Protein AF-A0A975EIU0-F1 (afdb_monomer)

Sequence (174 aa):
MELPPEAVADIPFPQRAIFLSHLRSDGPPNPRLDVKNGFLWFYSDGETPFLASSMLYMKVFPIKGGGDIVFCHMPKPQADTMPPRPGQTYFYAHRDGKWVDVTKETLPEGVDILWLFRHSRRSLVLQAGPYKVWKKPDGTEACGGDGVRLMDLAWDGRSFRAHTAKSPEFYYGD

pLDDT: mean 83.29, std 10.87, range [55.06, 96.31]

Radius of gyration: 16.17 Å; Cα contacts (8 Å, |Δi|>4): 345; chains: 1; bounding box: 41×34×47 Å

Mean predicted aligned error: 6.41 Å

Foldseek 3Di:
DDADCLLPVQFDPVCVVVVVVVQPVVDPPDPQDDPPQFWGWDDDQDPPPHPRLWTWTWGWDAADVGFIKIWIATARQARPVDFADPSRTFIWTQDPNHTDTCVVVADDPPADSSWDWDDESHFQKIFTDHKDWAQDPVRDHIGIDHFFGQWIFHDPNHHTDIDGDPGRDDDDYD

Structure (mmCIF, N/CA/C/O backbone):
data_AF-A0A975EIU0-F1
#
_entry.id   AF-A0A975EIU0-F1
#
loop_
_atom_site.group_PDB
_atom_site.id
_atom_site.type_symbol
_atom_site.label_atom_id
_atom_site.label_alt_id
_atom_site.label_comp_id
_atom_site.label_asym_id
_atom_site.label_entity_id
_atom_site.label_seq_id
_atom_site.pdbx_PDB_ins_code
_atom_site.Cartn_x
_atom_site.Cartn_y
_atom_site.Cartn_z
_atom_site.occupancy
_atom_site.B_iso_or_equiv
_atom_site.auth_seq_id
_atom_site.auth_comp_id
_atom_site.auth_asym_id
_atom_site.auth_atom_id
_atom_site.pdbx_PDB_model_num
ATOM 1 N N . MET A 1 1 ? -0.483 3.652 19.746 1.00 60.06 1 MET A N 1
ATOM 2 C CA . MET A 1 1 ? -0.303 2.211 19.487 1.00 60.06 1 MET A CA 1
ATOM 3 C C . MET A 1 1 ? 0.300 2.076 18.104 1.00 60.06 1 MET A C 1
ATOM 5 O O . MET A 1 1 ? -0.172 2.754 17.200 1.00 60.06 1 MET A O 1
ATOM 9 N N . GLU A 1 2 ? 1.368 1.303 17.963 1.00 77.06 2 GLU A N 1
ATOM 10 C CA . GLU A 1 2 ? 2.132 1.175 16.715 1.00 77.06 2 GLU A CA 1
ATOM 11 C C . GLU A 1 2 ? 1.614 -0.010 15.894 1.00 77.06 2 GLU A C 1
ATOM 13 O O . GLU A 1 2 ? 1.110 -0.973 16.472 1.00 77.06 2 GLU A O 1
ATOM 18 N N . LEU A 1 3 ? 1.700 0.072 14.562 1.00 75.56 3 LEU A N 1
ATOM 19 C CA . LEU A 1 3 ? 1.415 -1.071 13.689 1.00 75.56 3 LEU A CA 1
ATOM 20 C C . LEU A 1 3 ? 2.430 -2.203 13.929 1.00 75.56 3 LEU A C 1
ATOM 22 O O . LEU A 1 3 ? 3.540 -1.929 14.397 1.00 75.56 3 LEU A O 1
ATOM 26 N N . PRO A 1 4 ? 2.090 -3.456 13.575 1.00 82.50 4 PRO A N 1
ATOM 27 C CA . PRO A 1 4 ? 3.033 -4.565 13.636 1.00 82.50 4 PRO A CA 1
ATOM 28 C C . PRO A 1 4 ? 4.306 -4.272 12.820 1.00 82.50 4 PRO A C 1
ATOM 30 O O . PRO A 1 4 ? 4.224 -3.582 11.795 1.00 82.50 4 PRO A O 1
ATOM 33 N N . PRO A 1 5 ? 5.491 -4.763 13.238 1.00 78.62 5 PRO A N 1
ATOM 34 C CA . PRO A 1 5 ? 6.756 -4.495 12.553 1.00 78.62 5 PRO A CA 1
ATOM 35 C C . PRO A 1 5 ? 6.759 -4.832 11.057 1.00 78.62 5 PRO A C 1
ATOM 37 O O . PRO A 1 5 ? 7.520 -4.219 10.306 1.00 78.62 5 PRO A O 1
ATOM 40 N N . GLU A 1 6 ? 5.919 -5.773 10.638 1.00 80.94 6 GLU A N 1
ATOM 41 C CA . GLU A 1 6 ? 5.745 -6.237 9.265 1.00 80.94 6 GLU A CA 1
ATOM 42 C C . GLU A 1 6 ? 5.151 -5.157 8.349 1.00 80.94 6 GLU A C 1
ATOM 44 O O . GLU A 1 6 ? 5.439 -5.139 7.157 1.00 80.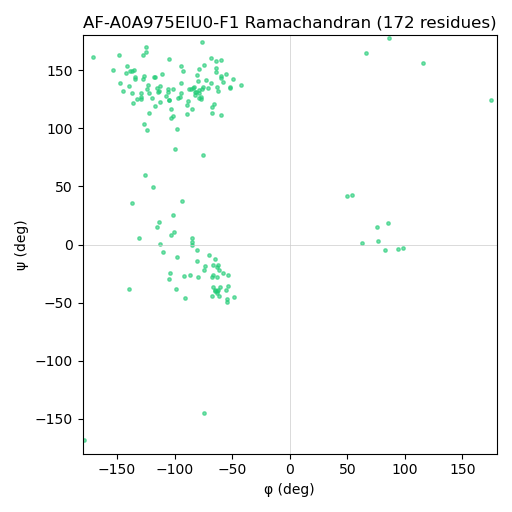94 6 GLU A O 1
ATOM 49 N N . ALA A 1 7 ? 4.391 -4.198 8.891 1.00 78.44 7 ALA A N 1
ATOM 50 C CA . ALA A 1 7 ? 3.795 -3.092 8.130 1.00 78.44 7 ALA A CA 1
ATOM 51 C C . ALA A 1 7 ? 4.834 -2.172 7.458 1.00 78.44 7 ALA A C 1
ATOM 53 O O . ALA A 1 7 ? 4.503 -1.413 6.549 1.00 78.44 7 ALA A O 1
ATOM 54 N N . VAL A 1 8 ? 6.082 -2.242 7.926 1.00 75.69 8 VAL A N 1
ATOM 55 C CA . VAL A 1 8 ? 7.258 -1.542 7.397 1.00 75.69 8 VAL A CA 1
ATOM 56 C C . VAL A 1 8 ? 8.462 -2.498 7.349 1.00 75.69 8 VAL A C 1
ATOM 58 O O . VAL A 1 8 ? 9.588 -2.104 7.658 1.00 75.69 8 VAL A O 1
ATOM 61 N N . ALA A 1 9 ? 8.228 -3.782 7.041 1.00 67.31 9 ALA A N 1
ATOM 62 C CA . ALA A 1 9 ? 9.255 -4.834 7.046 1.00 67.31 9 ALA A CA 1
ATOM 63 C C . ALA A 1 9 ? 10.483 -4.478 6.195 1.00 67.31 9 ALA A C 1
ATOM 65 O O . ALA A 1 9 ? 11.611 -4.776 6.581 1.00 67.31 9 ALA A O 1
ATOM 66 N N . ASP A 1 10 ? 10.260 -3.788 5.077 1.00 73.50 10 ASP A N 1
ATOM 67 C CA . ASP A 1 10 ? 11.310 -3.396 4.137 1.00 73.50 10 ASP A CA 1
ATOM 68 C C . ASP A 1 10 ? 12.106 -2.152 4.564 1.00 73.50 10 ASP A C 1
ATOM 70 O O . ASP A 1 10 ? 13.100 -1.817 3.923 1.00 73.50 10 ASP A O 1
ATOM 74 N N . ILE A 1 11 ? 11.723 -1.494 5.666 1.00 76.56 11 ILE A N 1
ATOM 75 C CA . ILE A 1 11 ? 12.511 -0.431 6.300 1.00 76.56 11 ILE A CA 1
ATOM 76 C C . ILE A 1 11 ? 13.224 -1.032 7.522 1.00 76.56 11 ILE A C 1
ATOM 78 O O . ILE A 1 11 ? 12.554 -1.336 8.526 1.00 76.56 11 ILE A O 1
ATOM 82 N N . PRO A 1 12 ? 14.567 -1.180 7.490 1.00 76.75 12 PRO A N 1
ATOM 83 C CA . PRO A 1 12 ? 15.329 -1.753 8.593 1.00 76.75 12 PRO A CA 1
ATOM 84 C C . PRO A 1 12 ? 15.009 -1.069 9.922 1.00 76.75 12 PRO A C 1
ATOM 86 O O . PRO A 1 12 ? 14.965 0.160 10.000 1.00 76.75 12 PRO A O 1
ATOM 89 N N . PHE A 1 13 ? 14.819 -1.857 10.986 1.00 80.31 13 PHE A N 1
ATOM 90 C CA . PHE A 1 13 ? 14.410 -1.342 12.298 1.00 80.31 13 PHE A CA 1
ATOM 91 C C . PHE A 1 13 ? 15.240 -0.135 12.787 1.00 80.31 13 PHE A C 1
ATOM 93 O O . PHE A 1 13 ? 14.627 0.867 13.165 1.00 80.31 13 PHE A O 1
ATOM 100 N N . PRO A 1 14 ? 16.591 -0.133 12.691 1.00 79.12 14 PRO A N 1
ATOM 101 C CA . PRO A 1 14 ? 17.407 1.010 13.117 1.00 79.12 14 PRO A CA 1
ATOM 102 C C . PRO A 1 14 ? 17.131 2.314 12.350 1.00 79.12 14 PRO A C 1
ATOM 104 O O . PRO A 1 14 ? 17.427 3.396 12.846 1.00 79.12 14 PRO A O 1
ATOM 107 N N . GLN A 1 15 ? 16.563 2.232 11.145 1.00 78.94 15 GLN A N 1
ATOM 108 C CA . GLN A 1 15 ? 16.339 3.376 10.261 1.00 78.94 15 GLN A CA 1
ATOM 109 C C . GLN A 1 15 ? 14.917 3.940 10.341 1.00 78.94 15 GLN A C 1
ATOM 111 O O . GLN A 1 15 ? 14.666 5.043 9.858 1.00 78.94 15 GLN A O 1
ATOM 116 N N . ARG A 1 16 ? 13.981 3.242 10.998 1.00 81.56 16 ARG A N 1
ATOM 117 C CA . ARG A 1 16 ? 12.577 3.679 11.112 1.00 81.56 16 ARG A CA 1
ATOM 118 C C . ARG A 1 16 ? 12.433 5.027 11.820 1.00 81.56 16 ARG A C 1
ATOM 120 O O . ARG A 1 16 ? 11.608 5.842 11.420 1.00 81.56 16 ARG A O 1
ATOM 127 N N . ALA A 1 17 ? 13.264 5.302 12.826 1.00 82.12 17 ALA A N 1
ATOM 128 C CA . ALA A 1 17 ? 13.280 6.600 13.504 1.00 82.12 17 ALA A CA 1
ATOM 129 C C . ALA A 1 17 ? 13.727 7.739 12.567 1.00 82.12 17 ALA A C 1
ATOM 131 O O . ALA A 1 17 ? 13.132 8.818 12.573 1.00 82.12 17 ALA A O 1
ATOM 132 N N . ILE A 1 18 ? 14.729 7.481 11.721 1.00 80.69 18 ILE A N 1
ATOM 133 C CA . ILE A 1 18 ? 15.225 8.436 10.721 1.00 80.69 18 ILE A CA 1
ATOM 134 C C . ILE A 1 18 ? 14.152 8.672 9.653 1.00 80.69 18 ILE A C 1
ATOM 136 O O . ILE A 1 18 ? 13.853 9.819 9.331 1.00 80.69 18 ILE A O 1
ATOM 140 N N . PHE A 1 19 ? 13.508 7.604 9.174 1.00 81.50 19 PHE A N 1
ATOM 141 C CA . PHE A 1 19 ? 12.376 7.675 8.250 1.00 81.50 19 PHE A CA 1
ATOM 142 C C . PHE A 1 19 ? 11.240 8.558 8.790 1.00 81.50 19 PHE A C 1
ATOM 144 O O . PHE A 1 19 ? 10.786 9.478 8.110 1.00 81.50 19 PHE A O 1
ATOM 151 N N . LEU A 1 20 ? 10.817 8.332 10.039 1.00 80.38 20 LEU A N 1
ATOM 152 C CA . LEU A 1 20 ? 9.776 9.136 10.684 1.00 80.38 20 LEU A CA 1
ATOM 153 C C . LEU A 1 20 ? 10.188 10.603 10.844 1.00 80.38 20 LEU A C 1
ATOM 155 O O . LEU A 1 20 ? 9.356 11.489 10.654 1.00 80.38 20 LEU A O 1
ATOM 159 N N . SER A 1 21 ? 11.453 10.865 11.178 1.00 80.25 21 SER A N 1
ATOM 160 C CA . SER A 1 21 ? 11.994 12.226 11.240 1.00 80.25 21 SER A CA 1
ATOM 161 C C . SER A 1 21 ? 11.924 12.910 9.871 1.00 80.25 21 SER A C 1
ATOM 163 O O . SER A 1 21 ? 11.426 14.028 9.765 1.00 80.25 21 SER A O 1
ATOM 165 N N . HIS A 1 22 ? 12.304 12.198 8.807 1.00 80.62 22 HIS A N 1
ATOM 166 C CA . HIS A 1 22 ? 12.279 12.701 7.434 1.00 80.62 22 HIS A CA 1
ATOM 167 C C . HIS A 1 22 ? 10.859 13.001 6.927 1.00 80.62 22 HIS A C 1
ATOM 169 O O . HIS A 1 22 ? 10.622 14.015 6.277 1.00 80.62 22 HIS A O 1
ATOM 175 N N . LEU A 1 23 ? 9.874 12.160 7.262 1.00 80.31 23 LEU A N 1
ATOM 176 C CA . LEU A 1 23 ? 8.469 12.455 6.954 1.00 80.31 23 LEU A CA 1
ATOM 177 C C . LEU A 1 23 ? 7.954 13.708 7.681 1.00 80.31 23 LEU A C 1
ATOM 179 O O . LEU A 1 23 ? 7.036 14.369 7.199 1.00 80.31 23 LEU A O 1
ATOM 183 N N . ARG A 1 24 ? 8.515 14.037 8.848 1.00 77.88 24 ARG A N 1
ATOM 184 C CA . ARG A 1 24 ? 8.116 15.208 9.643 1.00 77.88 24 ARG A CA 1
ATOM 185 C C . ARG A 1 24 ? 8.851 16.484 9.232 1.00 77.88 24 ARG A C 1
ATOM 187 O O . ARG A 1 24 ? 8.302 17.564 9.433 1.00 77.88 24 ARG A O 1
ATOM 194 N N . SER A 1 25 ? 10.055 16.376 8.666 1.00 74.88 25 SER A N 1
ATOM 195 C CA . SER A 1 25 ? 10.910 17.526 8.347 1.00 74.88 25 SER A CA 1
ATOM 196 C C . SER A 1 25 ? 10.466 18.337 7.130 1.00 74.88 25 SER A C 1
ATOM 198 O O . SER A 1 25 ? 10.811 19.509 7.052 1.00 74.88 25 SER A O 1
ATOM 200 N N . ASP A 1 26 ? 9.682 17.762 6.213 1.00 69.69 26 ASP A N 1
ATOM 201 C CA . ASP A 1 26 ? 9.212 18.467 5.003 1.00 69.69 26 ASP A CA 1
ATOM 202 C C . ASP A 1 26 ? 8.272 19.651 5.287 1.00 69.69 26 ASP A C 1
ATOM 204 O O . ASP A 1 26 ? 7.991 20.442 4.390 1.00 69.69 26 ASP A O 1
ATOM 208 N N . GLY A 1 27 ? 7.775 19.781 6.521 1.00 63.53 27 GLY A N 1
ATOM 209 C CA . GLY A 1 27 ? 6.794 20.796 6.890 1.00 63.53 27 GLY A CA 1
ATOM 210 C C . GLY A 1 27 ? 5.425 20.596 6.211 1.00 63.53 27 GLY A C 1
ATOM 211 O O . GLY A 1 27 ? 5.268 19.798 5.286 1.00 63.53 27 GLY A O 1
ATOM 212 N N . PRO A 1 28 ? 4.369 21.266 6.697 1.00 69.69 28 PRO A N 1
ATOM 213 C CA . PRO A 1 28 ? 3.072 21.263 6.033 1.00 69.69 28 PRO A CA 1
ATOM 214 C C . PRO A 1 28 ? 3.024 22.312 4.899 1.00 69.69 28 PRO A C 1
ATOM 216 O O . PRO A 1 28 ? 3.396 23.462 5.135 1.00 69.69 28 PRO A O 1
ATOM 219 N N . PRO A 1 29 ? 2.494 21.976 3.705 1.00 71.25 29 PRO A N 1
ATOM 220 C CA . PRO A 1 29 ? 1.944 20.677 3.316 1.00 71.25 29 PRO A CA 1
ATOM 221 C C . PRO A 1 29 ? 3.027 19.678 2.872 1.00 71.25 29 PRO A C 1
ATOM 223 O O . PRO A 1 29 ? 3.788 19.955 1.950 1.00 71.25 29 PRO A O 1
ATOM 226 N N . ASN A 1 30 ? 3.020 18.472 3.455 1.00 82.12 30 ASN A N 1
ATOM 227 C CA . ASN A 1 30 ? 3.872 17.379 2.993 1.00 82.12 30 ASN A CA 1
ATOM 228 C C . ASN A 1 30 ? 3.172 16.633 1.827 1.00 82.12 30 ASN A C 1
ATOM 230 O O . ASN A 1 30 ? 2.110 16.022 2.018 1.00 82.12 30 ASN A O 1
ATOM 234 N N . PRO A 1 31 ? 3.735 16.634 0.604 1.00 81.88 31 PRO A N 1
ATOM 235 C CA . PRO A 1 31 ? 3.139 15.936 -0.538 1.00 81.88 31 PRO A CA 1
ATOM 236 C C . PRO A 1 31 ? 3.140 14.405 -0.380 1.00 81.88 31 PRO A C 1
ATOM 238 O O . PRO A 1 31 ? 2.352 13.718 -1.029 1.00 81.88 31 PRO A O 1
ATOM 241 N N . ARG A 1 32 ? 3.961 13.872 0.528 1.00 85.69 32 ARG A N 1
ATOM 242 C CA . ARG A 1 32 ? 4.109 12.444 0.829 1.00 85.69 32 ARG A CA 1
ATOM 243 C C . ARG A 1 32 ? 3.190 11.975 1.950 1.00 85.69 32 ARG A C 1
ATOM 245 O O . ARG A 1 32 ? 2.824 10.809 1.964 1.00 85.69 32 ARG A O 1
ATOM 252 N N . LEU A 1 33 ? 2.796 12.858 2.871 1.00 88.38 33 LEU A N 1
ATOM 253 C CA . LEU A 1 33 ? 2.012 12.512 4.062 1.00 88.38 33 LEU A CA 1
ATOM 254 C C . LEU A 1 33 ? 0.781 13.416 4.211 1.00 88.38 33 LEU A C 1
ATOM 256 O O . LEU A 1 33 ? 0.889 14.636 4.301 1.00 88.38 33 LEU A O 1
ATOM 260 N N . ASP A 1 34 ? -0.395 12.801 4.315 1.00 89.69 34 ASP A N 1
ATOM 261 C CA . ASP A 1 34 ? -1.652 13.447 4.681 1.00 89.69 34 ASP A CA 1
ATOM 262 C C . ASP A 1 34 ? -2.272 12.751 5.889 1.00 89.69 34 ASP A C 1
ATOM 264 O O . ASP A 1 34 ? -2.940 11.725 5.760 1.00 89.69 34 ASP A O 1
ATOM 268 N N . VAL A 1 35 ? -2.082 13.308 7.082 1.00 88.38 35 VAL A N 1
ATOM 269 C CA . VAL A 1 35 ? -2.679 12.720 8.289 1.00 88.38 35 VAL A CA 1
ATOM 270 C C . VAL A 1 35 ? -4.206 12.830 8.253 1.00 88.38 35 VAL A C 1
ATOM 272 O O . VAL A 1 35 ? -4.891 11.898 8.661 1.00 88.38 35 VAL A O 1
ATOM 275 N N . LYS A 1 36 ? -4.751 13.932 7.715 1.00 89.31 36 LYS A N 1
ATOM 276 C CA . LYS A 1 36 ? -6.201 14.167 7.660 1.00 89.31 36 LYS A CA 1
ATOM 277 C C . LYS A 1 36 ? -6.902 13.121 6.798 1.00 89.31 36 LYS A C 1
ATOM 279 O O . LYS A 1 36 ? -7.986 12.675 7.151 1.00 89.31 36 LYS A O 1
ATOM 284 N N . ASN A 1 37 ? -6.288 12.747 5.680 1.00 90.81 37 ASN A N 1
ATOM 285 C CA . ASN A 1 37 ? -6.849 11.761 4.759 1.00 90.81 37 ASN A CA 1
ATOM 286 C C . ASN A 1 37 ? -6.230 10.358 4.907 1.00 90.81 37 ASN A C 1
ATOM 288 O O . ASN A 1 37 ? -6.452 9.497 4.048 1.00 90.81 37 ASN A O 1
ATOM 292 N N . GLY A 1 38 ? -5.441 10.137 5.966 1.00 92.00 38 GLY A N 1
ATOM 293 C CA . GLY A 1 38 ? -4.784 8.868 6.265 1.00 92.00 38 GLY A CA 1
ATOM 294 C C . GLY A 1 38 ? -3.940 8.338 5.109 1.00 92.00 38 GLY A C 1
ATOM 295 O O . GLY A 1 38 ? -4.038 7.161 4.791 1.00 92.00 38 GLY A O 1
ATOM 296 N N . PHE A 1 39 ? -3.183 9.198 4.431 1.00 92.81 39 PHE A N 1
ATOM 297 C CA . PHE A 1 39 ? -2.426 8.867 3.224 1.00 92.81 39 PHE A CA 1
ATOM 298 C C . PHE A 1 39 ? -0.923 9.001 3.465 1.00 92.81 39 PHE A C 1
ATOM 300 O O . PHE A 1 39 ? -0.455 10.004 4.003 1.00 92.81 39 PHE A O 1
ATOM 307 N N . LEU A 1 40 ? -0.169 8.006 3.008 1.00 91.00 40 LEU A N 1
ATOM 308 C CA . LEU A 1 40 ? 1.280 8.042 2.880 1.00 91.00 40 LEU A CA 1
ATOM 309 C C . LEU A 1 40 ? 1.653 7.513 1.499 1.00 91.00 40 LEU A C 1
ATOM 311 O O . LEU A 1 40 ? 1.291 6.390 1.149 1.00 91.00 40 LEU A O 1
ATOM 315 N N . TRP A 1 41 ? 2.399 8.305 0.744 1.00 88.62 41 TRP A N 1
ATOM 316 C CA . TRP A 1 41 ? 3.103 7.878 -0.454 1.00 88.62 41 TRP A CA 1
ATOM 317 C C . TRP A 1 41 ? 4.557 8.282 -0.309 1.00 88.62 41 TRP A C 1
ATOM 319 O O . TRP A 1 41 ? 4.932 9.439 -0.486 1.00 88.62 41 TRP A O 1
ATOM 329 N N . PHE A 1 42 ? 5.387 7.296 -0.012 1.00 85.12 42 PHE A N 1
ATOM 330 C CA . PHE A 1 42 ? 6.819 7.467 0.070 1.00 85.12 42 PHE A CA 1
ATOM 331 C C . PHE A 1 42 ? 7.523 6.592 -0.970 1.00 85.12 42 PHE A C 1
ATOM 333 O O . PHE A 1 42 ? 7.083 5.480 -1.251 1.00 85.12 42 PHE A O 1
ATOM 340 N N . TYR A 1 43 ? 8.615 7.093 -1.537 1.00 79.19 43 TYR A N 1
ATOM 341 C CA . TYR A 1 43 ? 9.559 6.315 -2.329 1.00 79.19 43 TYR A CA 1
ATOM 342 C C . TYR A 1 43 ? 10.976 6.803 -2.029 1.00 79.19 43 TYR A C 1
ATOM 344 O O . TYR A 1 43 ? 11.177 7.980 -1.717 1.00 79.19 43 TYR A O 1
ATOM 352 N N . SER A 1 44 ? 11.930 5.882 -2.085 1.00 72.75 44 SER A N 1
ATOM 353 C CA . SER A 1 44 ? 13.359 6.159 -2.009 1.00 72.75 44 SER A CA 1
ATOM 354 C C . SER A 1 44 ? 14.073 5.171 -2.914 1.00 72.75 44 SER A C 1
ATOM 356 O O . SER A 1 44 ? 13.806 3.974 -2.832 1.00 72.75 44 SER A O 1
ATOM 358 N N . ASP A 1 45 ? 14.977 5.691 -3.736 1.00 63.84 45 ASP A N 1
ATOM 359 C CA . ASP A 1 45 ? 15.871 4.906 -4.594 1.00 63.84 45 ASP A CA 1
ATOM 360 C C . ASP A 1 45 ? 17.344 5.107 -4.179 1.00 63.84 45 ASP A C 1
ATOM 362 O O . ASP A 1 45 ? 18.262 4.812 -4.938 1.00 63.84 45 ASP A O 1
ATOM 366 N N . GLY A 1 46 ? 17.584 5.666 -2.984 1.00 57.69 46 GLY A N 1
ATOM 367 C CA . GLY A 1 46 ? 18.908 6.073 -2.510 1.00 57.69 46 GLY A CA 1
ATOM 368 C C . GLY A 1 46 ? 19.284 5.507 -1.142 1.00 57.69 46 GLY A C 1
ATOM 369 O O . GLY A 1 46 ? 18.436 5.061 -0.371 1.00 57.69 46 GLY A O 1
ATOM 370 N N . GLU A 1 47 ? 20.582 5.557 -0.839 1.00 59.56 47 GLU A N 1
ATOM 371 C CA . GLU A 1 47 ? 21.153 5.081 0.429 1.00 59.56 47 GLU A CA 1
ATOM 372 C C . GLU A 1 47 ? 21.008 6.087 1.584 1.00 59.56 47 GLU A C 1
ATOM 374 O O . GLU A 1 47 ? 21.188 5.740 2.754 1.00 59.56 47 GLU A O 1
ATOM 379 N N . THR A 1 48 ? 20.663 7.339 1.272 1.00 58.56 48 THR A N 1
ATOM 380 C CA . THR A 1 48 ? 20.603 8.458 2.217 1.00 58.56 48 THR A CA 1
ATOM 381 C C . THR A 1 48 ? 19.221 9.122 2.239 1.00 58.56 48 THR A C 1
ATOM 383 O O . THR A 1 48 ? 18.646 9.379 1.184 1.00 58.56 48 THR A O 1
ATOM 386 N N . PRO A 1 49 ? 18.677 9.462 3.426 1.00 61.34 49 PRO A N 1
ATOM 387 C CA . PRO A 1 49 ? 19.236 9.251 4.766 1.00 61.34 49 PRO A CA 1
ATOM 388 C C . PRO A 1 49 ? 18.953 7.855 5.367 1.00 61.34 49 PRO A C 1
ATOM 390 O O . PRO A 1 49 ? 19.279 7.620 6.529 1.00 61.34 49 PRO A O 1
ATOM 393 N N . PHE A 1 50 ? 18.340 6.933 4.619 1.00 65.81 50 PHE A N 1
ATOM 394 C CA . PHE A 1 50 ? 18.088 5.550 5.036 1.00 65.81 50 PHE A CA 1
ATOM 395 C C . PHE A 1 50 ? 17.985 4.620 3.819 1.00 65.81 50 PHE A C 1
ATOM 397 O O . PHE A 1 50 ? 17.520 5.022 2.758 1.00 65.81 50 PHE A O 1
ATOM 404 N N . LEU A 1 51 ? 18.375 3.359 4.008 1.00 62.62 51 LEU A N 1
ATOM 405 C CA . LEU A 1 51 ? 18.266 2.263 3.048 1.00 62.62 51 LEU A CA 1
ATOM 406 C C . LEU A 1 51 ? 16.809 1.788 2.980 1.00 62.62 51 LEU A C 1
ATOM 408 O O . LEU A 1 51 ? 16.442 0.757 3.543 1.00 62.62 51 LEU A O 1
ATOM 412 N N . ALA A 1 52 ? 15.965 2.552 2.297 1.00 61.47 52 ALA A N 1
ATOM 413 C CA . ALA A 1 52 ? 14.693 2.046 1.807 1.00 61.47 52 ALA A CA 1
ATOM 414 C C . ALA A 1 52 ? 14.852 1.790 0.312 1.00 61.47 52 ALA A C 1
ATOM 416 O O . ALA A 1 52 ? 14.946 2.731 -0.464 1.00 61.47 52 ALA A O 1
ATOM 417 N N . SER A 1 53 ? 14.877 0.518 -0.081 1.00 59.06 53 SER A N 1
ATOM 418 C CA . SER A 1 53 ? 14.791 0.088 -1.480 1.00 59.06 53 SER A CA 1
ATOM 419 C C . SER A 1 53 ? 13.340 -0.216 -1.856 1.00 59.06 53 SER A C 1
ATOM 421 O O . SER A 1 53 ? 13.032 -1.207 -2.516 1.00 59.06 53 SER A O 1
ATOM 423 N N . SER A 1 54 ? 12.417 0.582 -1.324 1.00 66.50 54 SER A N 1
ATOM 424 C CA . SER A 1 54 ? 10.987 0.302 -1.351 1.00 66.50 54 SER A CA 1
ATOM 425 C C . SER A 1 54 ? 10.192 1.587 -1.443 1.00 66.50 54 SER A C 1
ATOM 427 O O . SER A 1 54 ? 10.448 2.559 -0.725 1.00 66.50 54 SER A O 1
ATOM 429 N N . MET A 1 55 ? 9.146 1.545 -2.254 1.00 80.56 55 MET A N 1
ATOM 430 C CA . MET A 1 55 ? 8.039 2.471 -2.095 1.00 80.56 55 MET A CA 1
ATOM 431 C C . MET A 1 55 ? 7.258 2.035 -0.848 1.00 80.56 55 MET A C 1
ATOM 433 O O . MET A 1 55 ? 7.148 0.843 -0.599 1.00 80.56 55 MET A O 1
ATOM 437 N N . LEU A 1 56 ? 6.753 2.966 -0.040 1.00 86.38 56 LEU A N 1
ATOM 438 C CA . LEU A 1 56 ? 5.837 2.674 1.065 1.00 86.38 56 LEU A CA 1
ATOM 439 C C . LEU A 1 56 ? 4.554 3.459 0.845 1.00 86.38 56 LEU A C 1
ATOM 441 O O . LEU A 1 56 ? 4.530 4.691 0.926 1.00 86.38 56 LEU A O 1
ATOM 445 N N . TYR A 1 57 ? 3.480 2.725 0.591 1.00 90.31 57 TYR A N 1
ATOM 446 C CA . TYR A 1 57 ? 2.137 3.259 0.473 1.00 90.31 57 TYR A CA 1
ATOM 447 C C . TYR A 1 57 ? 1.338 2.862 1.698 1.00 90.31 57 TYR A C 1
ATOM 449 O O . TYR A 1 57 ? 1.249 1.681 2.028 1.00 90.31 57 TYR A O 1
ATOM 457 N N . MET A 1 58 ? 0.722 3.842 2.353 1.00 93.56 58 MET A N 1
ATOM 458 C CA . MET A 1 58 ? -0.299 3.569 3.356 1.00 93.56 58 MET A CA 1
ATOM 459 C C . MET A 1 58 ? -1.573 4.350 3.076 1.00 93.56 58 MET A C 1
ATOM 461 O O . MET A 1 58 ? -1.519 5.506 2.649 1.00 93.56 58 MET A O 1
ATOM 465 N N . LYS A 1 59 ? -2.716 3.709 3.326 1.00 95.62 59 LYS A N 1
ATOM 466 C CA . LYS A 1 59 ? -4.036 4.342 3.267 1.00 95.62 59 LYS A CA 1
ATOM 467 C C . LYS A 1 59 ? -4.912 3.858 4.413 1.00 95.62 59 LYS A C 1
ATOM 469 O O . LYS A 1 59 ? -4.959 2.664 4.688 1.00 95.62 59 LYS A O 1
ATOM 474 N N . VAL A 1 60 ? -5.621 4.777 5.055 1.00 95.62 60 VAL A N 1
ATOM 475 C CA . VAL A 1 60 ? -6.641 4.459 6.059 1.00 95.62 60 VAL A CA 1
ATOM 476 C C . VAL A 1 60 ? -8.019 4.413 5.396 1.00 95.62 60 VAL A C 1
ATOM 478 O O . VAL A 1 60 ? -8.392 5.337 4.667 1.00 95.62 60 VAL A O 1
ATOM 481 N N . PHE A 1 61 ? -8.764 3.339 5.652 1.00 96.06 61 PHE A N 1
ATOM 482 C CA . PHE A 1 61 ? -10.123 3.102 5.173 1.00 96.06 61 PHE A CA 1
ATOM 483 C C . PHE A 1 61 ? -11.090 3.013 6.363 1.00 96.06 61 PHE A C 1
ATOM 485 O O . PHE A 1 61 ? -10.941 2.112 7.189 1.00 96.06 61 PHE A O 1
ATOM 492 N N . PRO A 1 62 ? -12.093 3.901 6.463 1.00 95.19 62 PRO A N 1
ATOM 493 C CA . PRO A 1 62 ? -12.997 3.928 7.609 1.00 95.19 62 PRO A CA 1
ATOM 494 C C . PRO A 1 62 ? -14.012 2.782 7.562 1.00 95.19 62 PRO A C 1
ATOM 496 O O . PRO A 1 62 ? -14.630 2.535 6.524 1.00 95.19 62 PRO A O 1
ATOM 499 N N . ILE A 1 63 ? -14.243 2.113 8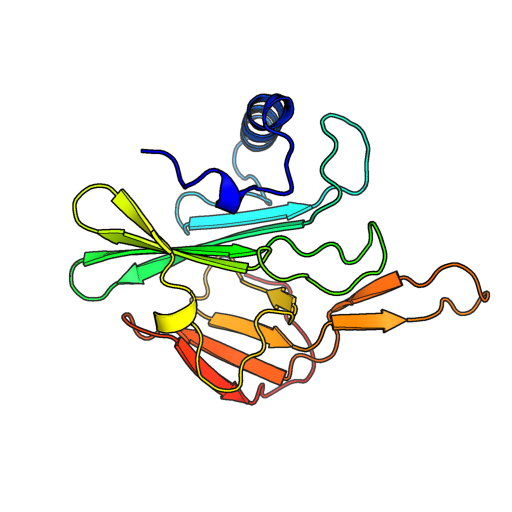.691 1.00 93.94 63 ILE A N 1
ATOM 500 C CA . ILE A 1 63 ? -15.253 1.054 8.813 1.00 93.94 63 ILE A CA 1
ATOM 501 C C . ILE A 1 63 ? -16.610 1.670 9.178 1.00 93.94 63 ILE A C 1
ATOM 503 O O . ILE A 1 63 ? -16.740 2.492 10.089 1.00 93.94 63 ILE A O 1
ATOM 507 N N . LYS A 1 64 ? -17.671 1.243 8.489 1.00 91.88 64 LYS A N 1
ATOM 508 C CA . LYS A 1 64 ? -19.044 1.639 8.804 1.00 91.88 64 LYS A CA 1
ATOM 509 C C . LYS A 1 64 ? -19.429 1.081 10.174 1.00 91.88 64 LYS A C 1
ATOM 511 O O . LYS A 1 64 ? -19.458 -0.129 10.370 1.00 91.88 64 LYS A O 1
ATOM 516 N N . GLY A 1 65 ? -19.781 1.970 11.098 1.00 87.38 65 GLY A N 1
ATOM 517 C CA . GLY A 1 65 ? -20.048 1.613 12.496 1.00 87.38 65 GLY A CA 1
ATOM 518 C C . GLY A 1 65 ? -18.868 1.871 13.436 1.00 87.38 65 GLY A C 1
ATOM 519 O O . GLY A 1 65 ? -19.038 1.737 14.643 1.00 87.38 65 GLY A O 1
ATOM 520 N N . GLY A 1 66 ? -17.724 2.315 12.907 1.00 90.06 66 GLY A N 1
ATOM 521 C CA . GLY A 1 66 ? -16.569 2.762 13.681 1.00 90.06 66 GLY A CA 1
ATOM 522 C C . GLY A 1 66 ? -15.335 1.882 13.488 1.00 90.06 66 GLY A C 1
ATOM 523 O O . GLY A 1 66 ? -15.435 0.705 13.148 1.00 90.06 66 GLY A O 1
ATOM 524 N N . GLY A 1 67 ? -14.169 2.478 13.739 1.00 91.19 67 GLY A N 1
ATOM 525 C CA . GLY A 1 67 ? -12.865 1.860 13.503 1.00 91.19 67 GLY A CA 1
ATOM 526 C C . GLY A 1 67 ? -12.360 2.063 12.076 1.00 91.19 67 GLY A C 1
ATOM 527 O O . GLY A 1 67 ? -13.042 2.645 11.234 1.00 91.19 67 GLY A O 1
ATOM 528 N N . ASP A 1 68 ? -11.156 1.558 11.820 1.00 93.94 68 ASP A N 1
ATOM 529 C CA . ASP A 1 68 ? -10.431 1.755 10.568 1.00 93.94 68 ASP A CA 1
ATOM 530 C C . ASP A 1 68 ? -9.692 0.479 10.147 1.00 93.94 68 ASP A C 1
ATOM 532 O O . ASP A 1 68 ? -9.280 -0.331 10.986 1.00 93.94 68 ASP A O 1
ATOM 536 N N . ILE A 1 69 ? -9.477 0.341 8.838 1.00 95.25 69 ILE A N 1
ATOM 537 C CA . ILE A 1 69 ? -8.488 -0.562 8.251 1.00 95.25 69 ILE A CA 1
ATOM 538 C C . ILE A 1 69 ? -7.311 0.261 7.737 1.00 95.25 69 ILE A C 1
ATOM 540 O O . ILE A 1 69 ? -7.490 1.251 7.030 1.00 95.25 69 ILE A O 1
ATOM 544 N N . VAL A 1 70 ? -6.096 -0.179 8.048 1.00 95.56 70 VAL A N 1
ATOM 545 C CA . VAL A 1 70 ? -4.864 0.388 7.504 1.00 95.56 70 VAL A CA 1
ATOM 546 C C . VAL A 1 70 ? -4.323 -0.531 6.424 1.00 95.56 70 VAL A C 1
ATOM 548 O O . VAL A 1 70 ? -3.950 -1.669 6.688 1.00 95.56 70 VAL A O 1
ATOM 551 N N . PHE A 1 71 ? -4.267 -0.018 5.206 1.00 95.62 71 PHE A N 1
ATOM 552 C CA . PHE A 1 71 ? -3.559 -0.624 4.093 1.00 95.62 71 PHE A CA 1
ATOM 553 C C . PHE A 1 71 ? -2.081 -0.236 4.137 1.00 95.62 71 PHE A C 1
ATOM 555 O O . PHE A 1 71 ? -1.771 0.946 4.296 1.00 95.62 71 PHE A O 1
ATOM 562 N N . CYS A 1 72 ? -1.199 -1.212 3.942 1.00 93.69 72 CYS A N 1
ATOM 563 C CA . CYS A 1 72 ? 0.244 -1.049 3.788 1.00 93.69 72 CYS A CA 1
ATOM 564 C C . CYS A 1 72 ? 0.696 -1.800 2.533 1.00 93.69 72 CYS A C 1
ATOM 566 O O . CYS A 1 72 ? 0.427 -2.994 2.408 1.00 93.69 72 CYS A O 1
ATOM 568 N N . HIS A 1 73 ? 1.408 -1.134 1.627 1.00 90.94 73 HIS A N 1
ATOM 569 C CA . HIS A 1 73 ? 1.989 -1.761 0.441 1.00 90.94 73 HIS A CA 1
ATOM 570 C C . HIS A 1 73 ? 3.414 -1.270 0.199 1.00 90.94 73 HIS A C 1
ATOM 572 O O . HIS A 1 73 ? 3.668 -0.065 0.219 1.00 90.94 73 HIS A O 1
ATOM 578 N N . MET A 1 74 ? 4.335 -2.212 -0.003 1.00 86.62 74 MET A N 1
ATOM 579 C CA . MET A 1 74 ? 5.777 -1.974 -0.083 1.00 86.62 74 MET A CA 1
ATOM 580 C C . MET A 1 74 ? 6.411 -2.531 -1.370 1.00 86.62 74 MET A C 1
ATOM 582 O O . MET A 1 74 ? 7.270 -3.412 -1.307 1.00 86.62 74 MET A O 1
ATOM 586 N N . PRO A 1 75 ? 5.988 -2.083 -2.565 1.00 82.00 75 PRO A N 1
ATOM 587 C CA . PRO A 1 75 ? 6.538 -2.601 -3.809 1.00 82.00 75 PRO A CA 1
ATOM 588 C C . PRO A 1 75 ? 7.951 -2.043 -4.059 1.00 82.00 75 PR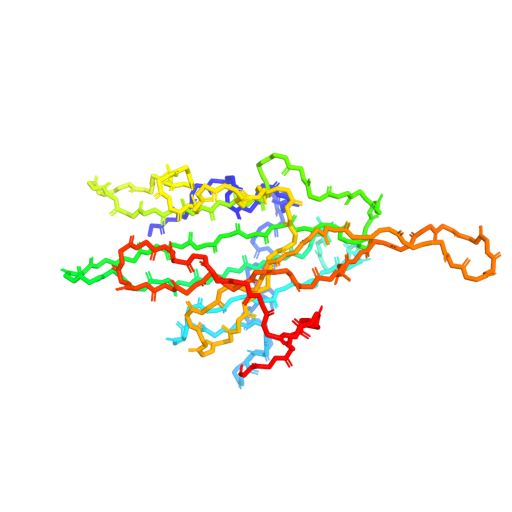O A C 1
ATOM 590 O O . PRO A 1 75 ? 8.293 -0.941 -3.615 1.00 82.00 75 PRO A O 1
ATOM 593 N N . LYS A 1 76 ? 8.764 -2.785 -4.824 1.00 76.31 76 LYS A N 1
ATOM 594 C CA . LYS A 1 76 ? 10.161 -2.432 -5.155 1.00 76.31 76 LYS A CA 1
ATOM 595 C C . LYS A 1 76 ? 10.413 -2.246 -6.661 1.00 76.31 76 LYS A C 1
ATOM 597 O O . LYS A 1 76 ? 11.371 -2.807 -7.186 1.00 76.31 76 LYS A O 1
ATOM 602 N N . PRO A 1 77 ? 9.588 -1.455 -7.377 1.00 65.25 77 PRO A N 1
ATOM 603 C CA . PRO A 1 77 ? 9.613 -1.428 -8.834 1.00 65.25 77 PRO A CA 1
ATOM 604 C C . PRO A 1 77 ? 10.983 -1.125 -9.448 1.00 65.25 77 PRO A C 1
ATOM 606 O O . PRO A 1 77 ? 11.388 -1.725 -10.442 1.00 65.25 77 PRO A O 1
ATOM 609 N N . GLN A 1 78 ? 11.711 -0.206 -8.820 1.00 63.44 78 GLN A N 1
ATOM 610 C CA . GLN A 1 78 ? 12.925 0.379 -9.382 1.00 63.44 78 GLN A CA 1
ATOM 611 C C . GLN A 1 78 ? 14.203 -0.064 -8.665 1.00 63.44 78 GLN A C 1
ATOM 613 O O . GLN A 1 78 ? 15.291 0.245 -9.136 1.00 63.44 78 GLN A O 1
ATOM 618 N N . ALA A 1 79 ? 14.084 -0.810 -7.562 1.00 66.19 79 ALA A N 1
ATOM 619 C CA . ALA A 1 79 ? 15.226 -1.172 -6.730 1.00 66.19 79 ALA A CA 1
ATOM 620 C C . ALA A 1 79 ? 15.890 -2.497 -7.126 1.00 66.19 79 ALA A C 1
ATOM 622 O O . ALA A 1 79 ? 17.111 -2.572 -7.183 1.00 66.19 79 ALA A O 1
ATOM 623 N N . ASP A 1 80 ? 15.104 -3.550 -7.364 1.00 69.44 80 ASP A N 1
ATOM 624 C CA . ASP A 1 80 ? 15.628 -4.875 -7.734 1.00 69.44 80 ASP A CA 1
ATOM 625 C C . ASP A 1 80 ? 14.932 -5.471 -8.963 1.00 69.44 80 ASP A C 1
ATOM 627 O O . ASP A 1 80 ? 15.215 -6.604 -9.348 1.00 69.44 80 ASP A O 1
ATOM 631 N N . THR A 1 81 ? 14.039 -4.705 -9.605 1.00 68.94 81 THR A N 1
ATOM 632 C CA . THR A 1 81 ? 13.244 -5.100 -10.782 1.00 68.94 81 THR A CA 1
ATOM 633 C C . THR A 1 81 ? 12.288 -6.270 -10.533 1.00 68.94 81 THR A C 1
ATOM 635 O O . THR A 1 81 ? 11.547 -6.664 -11.437 1.00 68.94 81 THR A O 1
ATOM 638 N N . MET A 1 82 ? 12.229 -6.793 -9.305 1.00 73.38 82 MET A N 1
ATOM 639 C CA . MET A 1 82 ? 11.408 -7.943 -8.957 1.00 73.38 82 MET A CA 1
ATOM 640 C C . MET A 1 82 ? 9.956 -7.520 -8.730 1.00 73.38 82 MET A C 1
ATOM 642 O O . MET A 1 82 ? 9.697 -6.435 -8.205 1.00 73.38 82 MET A O 1
ATOM 646 N N . PRO A 1 83 ? 8.979 -8.370 -9.088 1.00 72.00 83 PRO A N 1
ATOM 647 C CA . PRO A 1 83 ? 7.600 -8.134 -8.688 1.00 72.00 83 PRO A CA 1
ATOM 648 C C . PRO A 1 83 ? 7.472 -8.105 -7.156 1.00 72.00 83 PRO A C 1
ATOM 650 O O . PRO A 1 83 ? 8.322 -8.676 -6.455 1.00 72.00 83 PRO A O 1
ATOM 653 N N . PRO A 1 84 ? 6.396 -7.489 -6.628 1.00 78.38 84 PRO A N 1
ATOM 654 C CA . PRO A 1 84 ? 6.059 -7.598 -5.219 1.00 78.38 84 PRO A CA 1
ATOM 655 C C . PRO A 1 84 ? 6.063 -9.059 -4.750 1.00 78.38 84 PRO A C 1
ATOM 657 O O . PRO A 1 84 ? 5.670 -9.970 -5.480 1.00 78.38 84 PRO A O 1
ATOM 660 N N . ARG A 1 85 ? 6.533 -9.285 -3.525 1.00 81.62 85 ARG A N 1
ATOM 661 C CA . ARG A 1 85 ? 6.671 -10.598 -2.885 1.00 81.62 85 ARG A CA 1
ATOM 662 C C . ARG A 1 85 ? 5.568 -10.796 -1.840 1.00 81.62 85 ARG A C 1
ATOM 664 O O . ARG A 1 85 ? 5.016 -9.812 -1.336 1.00 81.62 85 ARG A O 1
ATOM 671 N N . PRO A 1 86 ? 5.265 -12.049 -1.446 1.00 83.06 86 PRO A N 1
ATOM 672 C CA . PRO A 1 86 ? 4.433 -12.291 -0.276 1.00 83.06 86 PRO A CA 1
ATOM 673 C C . PRO A 1 86 ? 4.985 -11.531 0.935 1.00 83.06 86 PRO A C 1
ATOM 675 O O . PRO A 1 86 ? 6.191 -11.533 1.175 1.00 83.06 86 PRO A O 1
ATOM 678 N N . GLY A 1 87 ? 4.100 -10.876 1.681 1.00 83.94 87 GLY A N 1
ATOM 679 C CA . GLY A 1 87 ? 4.483 -10.057 2.830 1.00 83.94 87 GLY A CA 1
ATOM 680 C C . GLY A 1 87 ? 4.881 -8.612 2.507 1.00 83.94 87 GLY A C 1
ATOM 681 O O . GLY A 1 87 ? 5.525 -7.956 3.317 1.00 83.94 87 GLY A O 1
ATOM 682 N N . GLN A 1 88 ? 4.498 -8.099 1.336 1.00 86.31 88 GLN A N 1
ATOM 683 C CA . GLN A 1 88 ? 4.651 -6.679 0.988 1.00 86.31 88 GLN A CA 1
ATOM 684 C C . GLN A 1 88 ? 3.321 -5.938 0.844 1.00 86.31 88 GLN A C 1
ATOM 686 O O . GLN A 1 88 ? 3.318 -4.745 0.559 1.00 86.31 88 GLN A O 1
ATOM 691 N N . THR A 1 89 ? 2.195 -6.615 1.051 1.00 90.81 89 THR A N 1
ATOM 692 C CA . THR A 1 89 ? 0.857 -6.024 0.990 1.00 90.81 89 THR A CA 1
ATOM 693 C C . THR A 1 89 ? 0.061 -6.539 2.175 1.00 90.81 89 THR A C 1
ATOM 695 O O . THR A 1 89 ? -0.098 -7.750 2.318 1.00 90.81 89 THR A O 1
ATOM 698 N N . TYR A 1 90 ? -0.433 -5.629 3.009 1.00 93.31 90 TYR A N 1
ATOM 699 C CA . TYR A 1 90 ? -1.190 -5.957 4.209 1.00 93.31 90 TYR A CA 1
ATOM 700 C C . TYR A 1 90 ? -2.387 -5.032 4.403 1.00 93.31 90 TYR A C 1
ATOM 702 O O . TYR A 1 90 ? -2.330 -3.842 4.087 1.00 93.31 90 TYR A O 1
ATOM 710 N N . PHE A 1 91 ? -3.437 -5.573 5.011 1.00 94.25 91 PHE A N 1
ATOM 711 C CA . PHE A 1 91 ? -4.522 -4.812 5.614 1.00 94.25 91 PHE A CA 1
ATOM 712 C C . PHE A 1 91 ? -4.586 -5.140 7.101 1.00 94.25 91 PHE A C 1
ATOM 714 O O . PHE A 1 91 ? -4.701 -6.305 7.470 1.00 94.25 91 PHE A O 1
ATOM 721 N N . TYR A 1 92 ? -4.541 -4.121 7.954 1.00 95.44 92 TYR A N 1
ATOM 722 C CA . TYR A 1 92 ? -4.621 -4.270 9.402 1.00 95.44 92 TYR A CA 1
ATOM 723 C C . TYR A 1 92 ? -5.901 -3.652 9.943 1.00 95.44 92 TYR A C 1
ATOM 725 O O . TYR A 1 92 ? -6.205 -2.500 9.647 1.00 95.44 92 TYR A O 1
ATOM 733 N N . ALA A 1 93 ? -6.615 -4.389 10.788 1.00 93.94 93 ALA A N 1
ATOM 734 C C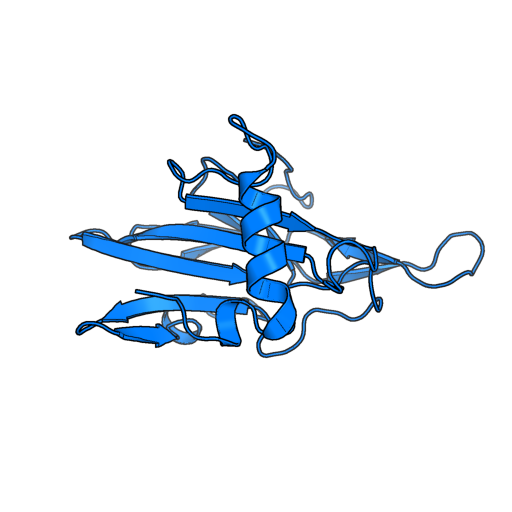A . ALA A 1 93 ? -7.728 -3.866 11.571 1.00 93.94 93 ALA A CA 1
ATOM 735 C C . ALA A 1 93 ? -7.350 -3.834 13.050 1.00 93.94 93 ALA A C 1
ATOM 737 O O . ALA A 1 93 ? -6.627 -4.706 13.535 1.00 93.94 93 ALA A O 1
ATOM 738 N N . HIS A 1 94 ? -7.866 -2.852 13.782 1.00 90.62 94 HIS A N 1
ATOM 739 C CA . HIS A 1 94 ? -7.710 -2.809 15.230 1.00 90.62 94 HIS A CA 1
ATOM 740 C C . HIS A 1 94 ? -8.863 -3.570 15.906 1.00 90.62 94 HIS A C 1
ATOM 742 O O . HIS A 1 94 ? -10.015 -3.143 15.839 1.00 90.62 94 HIS A O 1
ATOM 748 N N . ARG A 1 95 ? -8.558 -4.704 16.545 1.00 90.19 95 ARG A N 1
ATOM 749 C CA . ARG A 1 95 ? -9.511 -5.586 17.242 1.00 90.19 95 ARG A CA 1
ATOM 750 C C . ARG A 1 95 ? -8.992 -5.868 18.650 1.00 90.19 95 ARG A C 1
ATOM 752 O O . ARG A 1 95 ? -7.823 -6.202 18.814 1.00 90.19 95 ARG A O 1
ATOM 759 N N . ASP A 1 96 ? -9.839 -5.690 19.661 1.00 87.44 96 ASP A N 1
ATOM 760 C CA . ASP A 1 96 ? -9.522 -5.990 21.069 1.00 87.44 96 ASP A CA 1
ATOM 761 C C . ASP A 1 96 ? -8.190 -5.391 21.565 1.00 87.44 96 ASP A C 1
ATOM 763 O O . ASP A 1 96 ? -7.403 -6.033 22.264 1.00 87.44 96 ASP A O 1
ATOM 767 N N . GLY A 1 97 ? -7.909 -4.143 21.174 1.00 86.12 97 GLY A N 1
ATOM 768 C CA . GLY A 1 97 ? -6.688 -3.440 21.578 1.00 86.12 97 GLY A CA 1
ATOM 769 C C . GLY A 1 97 ? -5.418 -3.894 20.851 1.00 86.12 97 GLY A C 1
ATOM 770 O O . GLY A 1 97 ? -4.321 -3.614 21.334 1.00 86.12 97 GLY A O 1
ATOM 771 N N . LYS A 1 98 ? -5.539 -4.628 19.737 1.00 90.31 98 LYS A N 1
ATOM 772 C CA . LYS A 1 98 ? -4.409 -5.125 18.942 1.00 90.31 98 LYS A CA 1
ATOM 773 C C . LYS A 1 98 ? -4.647 -4.922 17.451 1.00 90.31 98 LYS A C 1
ATOM 775 O O . LYS A 1 98 ? -5.777 -4.971 16.972 1.00 90.31 98 LYS A O 1
ATOM 780 N N . TRP A 1 99 ? -3.566 -4.741 16.702 1.00 92.38 99 TRP A N 1
ATOM 781 C CA . TRP A 1 99 ? -3.607 -4.814 15.244 1.00 92.38 99 TRP A CA 1
ATOM 782 C C . TRP A 1 99 ? -3.613 -6.274 14.793 1.00 92.38 99 TRP A C 1
ATOM 784 O O . TRP A 1 99 ? -2.788 -7.067 15.241 1.00 92.38 99 TRP A O 1
ATOM 794 N N . VAL A 1 100 ? -4.542 -6.614 13.905 1.00 93.50 100 VAL A N 1
ATOM 795 C CA . VAL A 1 100 ? -4.719 -7.955 13.339 1.00 93.50 100 VAL A CA 1
ATOM 796 C C . VAL A 1 100 ? -4.597 -7.859 11.824 1.00 93.50 100 VAL A C 1
ATOM 798 O O . VAL A 1 100 ? -5.237 -6.996 11.221 1.00 93.50 100 VAL A O 1
ATOM 801 N N . ASP A 1 101 ? -3.781 -8.725 11.219 1.00 94.06 101 ASP A N 1
ATOM 802 C CA . ASP A 1 101 ? -3.718 -8.877 9.763 1.00 94.06 101 ASP A CA 1
ATOM 803 C C . ASP A 1 101 ? -5.042 -9.471 9.261 1.00 94.06 101 ASP A C 1
ATOM 805 O O . ASP A 1 101 ? -5.394 -10.611 9.563 1.00 94.06 101 ASP A O 1
ATOM 809 N N . VAL A 1 102 ? -5.783 -8.667 8.506 1.00 94.50 102 VAL A N 1
ATOM 810 C CA . VAL A 1 102 ? -7.076 -8.996 7.900 1.00 94.50 102 VAL A CA 1
ATOM 811 C C . VAL A 1 102 ? -6.981 -9.040 6.376 1.00 94.50 102 VAL A C 1
ATOM 813 O O . VAL A 1 102 ? -7.995 -8.947 5.685 1.00 94.50 102 VAL A O 1
ATOM 816 N N . THR A 1 103 ? -5.776 -9.187 5.819 1.00 93.19 103 THR A N 1
ATOM 817 C CA . THR A 1 103 ? -5.525 -9.153 4.369 1.00 93.19 103 THR A CA 1
ATOM 818 C C . THR A 1 103 ? -6.388 -10.150 3.607 1.00 93.19 103 THR A C 1
ATOM 820 O O . THR A 1 103 ? -7.043 -9.770 2.641 1.00 93.19 103 THR A O 1
ATOM 823 N N . LYS A 1 104 ? -6.471 -11.400 4.079 1.00 91.62 104 LYS A N 1
ATOM 824 C CA . LYS A 1 104 ? -7.309 -12.446 3.463 1.00 91.62 104 LYS A CA 1
ATOM 825 C C . LYS A 1 104 ? -8.812 -12.181 3.584 1.00 91.62 104 LYS A C 1
ATOM 827 O O . LYS A 1 104 ? -9.571 -12.660 2.756 1.00 91.62 104 LYS A O 1
ATOM 832 N N . GLU A 1 105 ? -9.239 -11.459 4.621 1.00 92.00 105 GLU A N 1
ATOM 833 C CA . GLU A 1 105 ? -10.645 -11.074 4.812 1.00 92.00 105 GLU A CA 1
ATOM 834 C C . GLU A 1 105 ? -11.030 -9.867 3.941 1.00 92.00 105 GLU A C 1
ATOM 836 O O . GLU A 1 105 ? -12.198 -9.686 3.603 1.00 92.00 105 GLU A O 1
ATOM 841 N N . THR A 1 106 ? -10.051 -9.017 3.622 1.00 92.75 106 THR A N 1
ATOM 842 C CA . THR A 1 106 ? -10.262 -7.693 3.022 1.00 92.75 106 THR A CA 1
ATOM 843 C C . THR A 1 106 ? -10.065 -7.705 1.510 1.00 92.75 106 THR A C 1
ATOM 845 O O . THR A 1 106 ? -10.794 -7.017 0.792 1.00 92.75 106 THR A O 1
ATOM 848 N N . LEU A 1 107 ? -9.075 -8.459 1.025 1.00 91.38 107 LEU A N 1
ATOM 849 C CA . LEU A 1 107 ? -8.746 -8.536 -0.391 1.00 91.38 107 LEU A CA 1
ATOM 850 C C . LEU A 1 107 ? -9.768 -9.429 -1.123 1.00 91.38 107 LEU A C 1
ATOM 852 O O . LEU A 1 107 ? -9.957 -10.575 -0.713 1.00 91.38 107 LEU A O 1
ATOM 856 N N . PRO A 1 108 ? -10.428 -8.945 -2.191 1.00 92.44 108 PRO A N 1
ATOM 857 C CA . PRO A 1 108 ? -11.406 -9.742 -2.926 1.00 92.44 108 PRO A CA 1
ATOM 858 C C . PRO A 1 108 ? -10.781 -10.967 -3.598 1.00 92.44 108 PRO A C 1
ATOM 860 O O . PRO A 1 108 ? -9.623 -10.942 -4.017 1.00 92.44 108 PRO A O 1
ATOM 863 N N . GLU A 1 109 ? -11.581 -12.018 -3.771 1.00 88.25 109 GLU A N 1
ATOM 864 C CA . GLU A 1 109 ? -11.181 -13.189 -4.551 1.00 88.25 109 GLU A CA 1
ATOM 865 C C . GLU A 1 109 ? -10.805 -12.788 -5.990 1.00 88.25 109 GLU A C 1
ATOM 867 O O . GLU A 1 109 ? -11.437 -11.924 -6.601 1.00 88.25 109 GLU A O 1
ATOM 872 N N . GLY A 1 110 ? -9.748 -13.402 -6.528 1.00 85.31 110 GLY A N 1
ATOM 873 C CA . GLY A 1 110 ? -9.237 -13.113 -7.871 1.00 85.31 110 GLY A CA 1
ATOM 874 C C . GLY A 1 110 ? -8.304 -11.902 -7.966 1.00 85.31 110 GLY A C 1
ATOM 875 O O . GLY A 1 110 ? -7.730 -11.676 -9.030 1.00 85.31 110 GLY A O 1
ATOM 876 N N . VAL A 1 111 ? -8.101 -11.155 -6.876 1.00 90.94 111 VAL A N 1
ATOM 877 C CA . VAL A 1 111 ? -7.044 -10.141 -6.793 1.00 90.94 111 VAL A CA 1
ATOM 878 C C . VAL A 1 111 ? -5.772 -10.793 -6.266 1.00 90.94 111 VAL A C 1
ATOM 880 O O . VAL A 1 111 ? -5.740 -11.324 -5.157 1.00 90.94 111 VAL A O 1
ATOM 883 N N . ASP A 1 112 ? -4.708 -10.741 -7.059 1.00 91.62 112 ASP A N 1
ATOM 884 C CA . ASP A 1 112 ? -3.410 -11.266 -6.654 1.00 91.62 112 ASP A CA 1
ATOM 885 C C . ASP A 1 112 ? -2.704 -10.266 -5.724 1.00 91.62 112 ASP A C 1
ATOM 887 O O . ASP A 1 112 ? -2.521 -9.094 -6.050 1.00 91.62 112 ASP A O 1
ATOM 891 N N . ILE A 1 113 ? -2.293 -10.735 -4.546 1.00 90.81 113 ILE A N 1
ATOM 892 C CA . ILE A 1 113 ? -1.582 -9.937 -3.538 1.00 90.81 113 ILE A CA 1
ATOM 893 C C . ILE A 1 113 ? -0.210 -9.435 -4.025 1.00 90.81 113 ILE A C 1
ATOM 895 O O . ILE A 1 113 ? 0.331 -8.480 -3.461 1.00 90.81 113 ILE A O 1
ATOM 899 N N . LEU A 1 114 ? 0.338 -10.065 -5.069 1.00 89.69 114 LEU A N 1
ATOM 900 C CA . LEU A 1 114 ? 1.597 -9.700 -5.719 1.00 89.69 114 LEU A CA 1
ATOM 901 C C . LEU A 1 114 ? 1.425 -8.610 -6.787 1.00 89.69 114 LEU A C 1
ATOM 903 O O . LEU A 1 114 ? 2.395 -8.206 -7.431 1.00 89.69 114 LEU A O 1
ATOM 907 N N . TRP A 1 115 ? 0.200 -8.132 -7.009 1.00 91.44 115 TRP A N 1
ATOM 908 C CA . TRP A 1 115 ? -0.037 -6.981 -7.868 1.00 91.44 115 TRP A CA 1
ATOM 909 C C . TRP A 1 115 ? 0.508 -5.696 -7.260 1.00 91.44 115 TRP A C 1
ATOM 911 O O . TRP A 1 115 ? 0.748 -5.575 -6.057 1.00 91.44 115 TRP A O 1
ATOM 921 N N . LEU A 1 116 ? 0.693 -4.710 -8.132 1.00 89.56 116 LEU A N 1
ATOM 922 C CA . LEU A 1 116 ? 0.911 -3.352 -7.693 1.00 89.56 116 LEU A CA 1
ATOM 923 C C . LEU A 1 116 ? -0.433 -2.743 -7.299 1.00 89.56 116 LEU A C 1
ATOM 925 O O . LEU A 1 116 ? -1.404 -2.809 -8.057 1.00 89.56 116 LEU A O 1
ATOM 929 N N . PHE A 1 117 ? -0.450 -2.093 -6.143 1.00 91.56 117 PHE A N 1
ATOM 930 C CA . PHE A 1 117 ? -1.591 -1.336 -5.661 1.00 91.56 117 PHE A CA 1
ATOM 931 C C . PHE A 1 117 ? -1.238 0.148 -5.594 1.00 91.56 117 PHE A C 1
ATOM 933 O O . PHE A 1 117 ? -0.215 0.540 -5.033 1.00 91.56 117 PHE A O 1
ATOM 940 N N . ARG A 1 118 ? -2.109 0.990 -6.141 1.00 90.31 118 ARG A N 1
ATOM 941 C CA . ARG A 1 118 ? -2.019 2.449 -6.059 1.00 90.31 118 ARG A CA 1
ATOM 942 C C . ARG A 1 118 ? -3.229 2.989 -5.317 1.00 90.31 118 ARG A C 1
ATOM 944 O O . ARG A 1 118 ? -4.339 2.480 -5.453 1.00 90.31 118 ARG A O 1
ATOM 951 N N . HIS A 1 119 ? -3.014 4.042 -4.547 1.00 91.81 119 HIS A N 1
ATOM 952 C CA . HIS A 1 119 ? -4.056 4.757 -3.822 1.00 91.81 119 HIS A CA 1
ATOM 953 C C . HIS A 1 119 ? -4.018 6.241 -4.201 1.00 91.81 119 HIS A C 1
ATOM 955 O O . HIS A 1 119 ? -3.089 6.707 -4.863 1.00 91.81 119 HIS A O 1
ATOM 961 N N . SER A 1 120 ? -5.036 6.991 -3.788 1.00 90.06 120 SER A N 1
ATOM 962 C CA . SER A 1 120 ? -5.001 8.451 -3.853 1.00 90.06 120 SER A CA 1
ATOM 963 C C . SER A 1 120 ? -5.279 9.061 -2.486 1.00 90.06 120 SER A C 1
ATOM 965 O O . SER A 1 120 ? -5.740 8.396 -1.547 1.00 90.06 120 SER A O 1
ATOM 967 N N . ARG A 1 121 ? -4.979 10.354 -2.352 1.00 90.12 121 ARG A N 1
ATOM 968 C CA . ARG A 1 121 ? -5.143 11.063 -1.085 1.00 90.12 121 ARG A CA 1
ATOM 969 C C . ARG A 1 121 ? -6.601 11.097 -0.667 1.00 90.12 121 ARG A C 1
ATOM 971 O O . ARG A 1 121 ? -6.881 10.855 0.498 1.00 90.12 121 ARG A O 1
ATOM 978 N N . ARG A 1 122 ? -7.533 11.341 -1.590 1.00 90.19 122 ARG A N 1
ATOM 979 C CA . ARG A 1 122 ? -8.956 11.571 -1.270 1.00 90.19 122 ARG A CA 1
ATOM 980 C C . ARG A 1 122 ? -9.869 10.388 -1.575 1.00 90.19 122 ARG A C 1
ATOM 982 O O . ARG A 1 122 ? -10.920 10.274 -0.954 1.00 90.19 122 ARG A O 1
ATOM 989 N N . SER A 1 123 ? -9.480 9.513 -2.497 1.00 92.06 123 SER A N 1
ATOM 990 C CA . SER A 1 123 ? -10.306 8.372 -2.886 1.00 92.06 123 SER A CA 1
ATOM 991 C C . SER A 1 123 ? -10.219 7.231 -1.873 1.00 92.06 123 SER A C 1
ATOM 993 O O . SER A 1 123 ? -9.192 7.021 -1.225 1.00 92.06 123 SER A O 1
ATOM 995 N N . LEU A 1 124 ? -11.305 6.462 -1.780 1.00 94.38 124 LEU A N 1
ATOM 996 C CA . LEU A 1 124 ? -11.359 5.168 -1.093 1.00 94.38 124 LEU A CA 1
ATOM 997 C C . LEU A 1 124 ? -11.298 3.997 -2.091 1.00 94.38 124 LEU A C 1
ATOM 999 O O . LEU A 1 124 ? -11.788 2.903 -1.816 1.00 94.38 124 LEU A O 1
ATOM 1003 N N . VAL A 1 125 ? -10.711 4.239 -3.263 1.00 94.94 125 VAL A N 1
ATOM 1004 C CA . VAL A 1 125 ? -10.445 3.228 -4.286 1.00 94.94 125 VAL A CA 1
ATOM 1005 C C . VAL A 1 125 ? -8.957 2.896 -4.295 1.00 94.94 125 VAL A C 1
ATOM 1007 O O . VAL A 1 125 ? -8.122 3.802 -4.361 1.00 94.94 125 VAL A O 1
ATOM 1010 N N . LEU A 1 126 ? -8.633 1.603 -4.278 1.00 95.12 126 LEU A N 1
ATOM 1011 C CA . LEU A 1 126 ? -7.308 1.116 -4.656 1.00 95.12 126 LEU A CA 1
ATOM 1012 C C . LEU A 1 126 ? -7.333 0.698 -6.123 1.00 95.12 126 LEU A C 1
ATOM 1014 O O . LEU A 1 126 ? -8.167 -0.105 -6.530 1.00 95.12 126 LEU A O 1
ATOM 1018 N N . GLN A 1 127 ? -6.412 1.230 -6.913 1.00 94.62 127 GLN A N 1
ATOM 1019 C CA . GLN A 1 127 ? -6.185 0.775 -8.280 1.00 94.62 127 GLN A CA 1
ATOM 1020 C C . GLN A 1 127 ? -5.212 -0.401 -8.218 1.00 94.62 127 GLN A C 1
ATOM 1022 O O . GLN A 1 127 ? -4.203 -0.317 -7.516 1.00 94.62 127 GLN A O 1
ATOM 1027 N N . ALA A 1 128 ? -5.498 -1.481 -8.935 1.00 94.00 128 ALA A N 1
ATOM 1028 C CA . ALA A 1 128 ? -4.695 -2.694 -8.887 1.00 94.00 128 ALA A CA 1
ATOM 1029 C C . ALA A 1 128 ? -4.409 -3.241 -10.288 1.00 94.00 128 ALA A C 1
ATOM 1031 O O . ALA A 1 128 ? -5.248 -3.185 -11.197 1.00 94.00 128 ALA A O 1
ATOM 1032 N N . GLY A 1 129 ? -3.212 -3.790 -10.461 1.00 92.44 129 GLY A N 1
ATOM 1033 C CA . GLY A 1 129 ? -2.809 -4.408 -11.714 1.00 92.44 129 GLY A CA 1
ATOM 1034 C C . GLY A 1 129 ? -1.487 -5.159 -11.604 1.00 92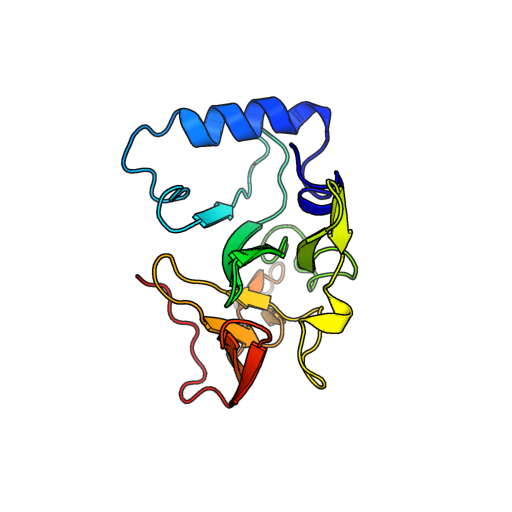.44 129 GLY A C 1
ATOM 1035 O O . GLY A 1 129 ? -0.713 -4.921 -10.672 1.00 92.44 129 GLY A O 1
ATOM 1036 N N . PRO A 1 130 ? -1.214 -6.074 -12.548 1.00 90.19 130 PRO A N 1
ATOM 1037 C CA . PRO A 1 130 ? 0.016 -6.837 -12.557 1.00 90.19 130 PRO A CA 1
ATOM 1038 C C . PRO A 1 130 ? 1.220 -5.910 -12.646 1.00 90.19 130 PRO A C 1
ATOM 1040 O O . PRO A 1 130 ? 1.228 -4.900 -13.354 1.00 90.19 130 PRO A O 1
ATOM 1043 N N . TYR A 1 131 ? 2.266 -6.313 -11.947 1.00 84.50 131 TYR A N 1
ATOM 1044 C CA . TYR A 1 131 ? 3.570 -5.707 -12.080 1.00 84.50 131 TYR A CA 1
ATOM 1045 C C . TYR A 1 131 ? 4.162 -6.015 -13.457 1.00 84.50 131 TYR A C 1
ATOM 1047 O O . TYR A 1 131 ? 4.054 -7.145 -13.944 1.00 84.50 131 TYR A O 1
ATOM 1055 N N . LYS A 1 132 ? 4.800 -5.027 -14.090 1.00 83.44 132 LYS A N 1
ATOM 1056 C CA . LYS A 1 132 ? 5.421 -5.215 -15.401 1.00 83.44 132 LYS A CA 1
ATOM 1057 C C . LYS A 1 132 ? 6.893 -4.841 -15.376 1.00 83.44 132 LYS A C 1
ATOM 1059 O O . LYS A 1 132 ? 7.281 -3.794 -14.870 1.00 83.44 132 LYS A O 1
ATOM 1064 N N . VAL A 1 133 ? 7.692 -5.721 -15.969 1.00 78.94 133 VAL A N 1
ATOM 1065 C CA . VAL A 1 133 ? 9.128 -5.548 -16.176 1.00 78.94 133 VAL A CA 1
ATOM 1066 C C . VAL A 1 133 ? 9.356 -5.213 -17.644 1.00 78.94 133 VAL A C 1
ATOM 1068 O O . VAL A 1 133 ? 8.922 -5.952 -18.532 1.00 78.94 133 VAL A O 1
ATOM 1071 N N . TRP A 1 134 ? 10.025 -4.095 -17.909 1.00 76.31 134 TRP A N 1
ATOM 1072 C CA . TRP A 1 134 ? 10.365 -3.641 -19.257 1.00 76.31 134 TRP A CA 1
ATOM 1073 C C . TRP A 1 134 ? 11.871 -3.720 -19.438 1.00 76.31 134 TRP A C 1
ATOM 1075 O O . TRP A 1 134 ? 12.620 -3.271 -18.573 1.00 76.31 134 TRP A O 1
ATOM 1085 N N . LYS A 1 135 ? 12.323 -4.220 -20.588 1.00 73.88 135 LYS A N 1
ATOM 1086 C CA . LYS A 1 135 ? 13.710 -4.012 -21.008 1.00 73.88 135 LYS A CA 1
ATOM 1087 C C . LYS A 1 135 ? 13.848 -2.587 -21.526 1.00 73.88 135 LYS A C 1
ATOM 1089 O O . LYS A 1 135 ? 13.003 -2.140 -22.304 1.00 73.88 135 LYS A O 1
ATOM 1094 N N . LYS A 1 136 ? 14.897 -1.883 -21.103 1.00 69.25 136 LYS A N 1
ATOM 1095 C CA . LYS A 1 136 ? 15.208 -0.570 -21.665 1.00 69.25 136 LYS A CA 1
ATOM 1096 C C . LYS A 1 136 ? 15.567 -0.718 -23.155 1.00 69.25 136 LYS A C 1
ATOM 1098 O O . LYS A 1 136 ? 16.112 -1.756 -23.541 1.00 69.25 136 LYS A O 1
ATOM 1103 N N . PRO A 1 137 ? 15.270 0.284 -24.005 1.00 67.88 137 PRO A N 1
ATOM 1104 C CA . PRO A 1 137 ? 15.569 0.222 -25.440 1.00 67.88 137 PRO A CA 1
ATOM 1105 C C . PRO A 1 137 ? 17.054 0.009 -25.774 1.00 67.88 137 PRO A C 1
ATOM 1107 O O . PRO A 1 137 ? 17.371 -0.508 -26.838 1.00 67.88 137 PRO A O 1
ATOM 1110 N N . ASP A 1 138 ? 17.952 0.387 -24.864 1.00 77.12 138 ASP A N 1
ATOM 1111 C CA . ASP A 1 138 ? 19.408 0.240 -24.979 1.00 77.12 138 ASP A CA 1
ATOM 1112 C C . ASP A 1 138 ? 19.932 -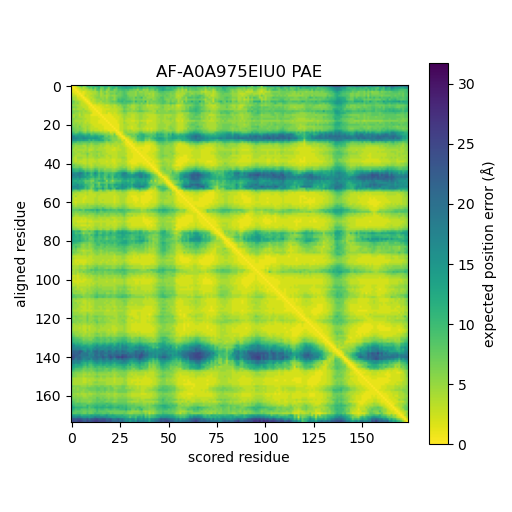1.144 -24.541 1.00 77.12 138 ASP A C 1
ATOM 1114 O O . ASP A 1 138 ? 21.138 -1.383 -24.552 1.00 77.12 138 ASP A O 1
ATOM 1118 N N . GLY A 1 139 ? 19.041 -2.065 -24.154 1.00 66.19 139 GLY A N 1
ATOM 1119 C CA . GLY A 1 139 ? 19.398 -3.408 -23.697 1.00 66.19 139 GLY A CA 1
ATOM 1120 C C . GLY A 1 139 ? 19.958 -3.476 -22.273 1.00 66.19 139 GLY A C 1
ATOM 1121 O O . GLY A 1 139 ? 20.310 -4.570 -21.830 1.00 66.19 139 GLY A O 1
ATOM 1122 N N . THR A 1 140 ? 20.024 -2.352 -21.550 1.00 68.94 140 THR A N 1
ATOM 1123 C CA . THR A 1 140 ? 20.448 -2.317 -20.142 1.00 68.94 140 THR A CA 1
ATOM 1124 C C . THR A 1 140 ? 19.346 -2.815 -19.195 1.00 68.94 140 THR A C 1
ATOM 1126 O O . THR A 1 140 ? 18.233 -3.139 -19.629 1.00 68.94 140 THR A O 1
ATOM 1129 N N . GLU A 1 141 ? 19.687 -2.935 -17.901 1.00 61.03 141 GLU A N 1
ATOM 1130 C CA . GLU A 1 141 ? 18.846 -3.517 -16.847 1.00 61.03 141 GLU A CA 1
ATOM 1131 C C . GLU A 1 141 ? 17.380 -3.095 -16.934 1.00 61.03 141 GLU A C 1
ATOM 1133 O O . GLU A 1 141 ? 17.036 -1.931 -17.181 1.00 61.03 141 GLU A O 1
ATOM 1138 N N . ALA A 1 142 ? 16.518 -4.087 -16.724 1.00 67.25 142 ALA A N 1
ATOM 1139 C CA . ALA A 1 142 ? 15.089 -3.897 -16.771 1.00 67.25 142 ALA A CA 1
ATOM 1140 C C . ALA A 1 142 ? 14.653 -2.857 -15.731 1.00 67.25 142 ALA A C 1
ATOM 1142 O O . ALA A 1 142 ? 15.224 -2.768 -14.655 1.00 67.25 142 ALA A O 1
ATOM 1143 N N . CYS A 1 143 ? 13.641 -2.059 -16.042 1.00 64.31 143 CYS A N 1
ATOM 1144 C CA . CYS A 1 143 ? 12.941 -1.290 -15.018 1.00 64.31 143 CYS A CA 1
ATOM 1145 C C . CYS A 1 143 ? 11.640 -2.031 -14.730 1.00 64.31 143 CYS A C 1
ATOM 1147 O O . CYS A 1 143 ? 10.962 -2.473 -15.661 1.00 64.31 143 CYS A O 1
ATOM 1149 N N . GLY A 1 144 ? 11.308 -2.222 -13.462 1.00 72.00 144 GLY A N 1
ATOM 1150 C CA . GLY A 1 144 ? 9.996 -2.699 -13.071 1.00 72.00 144 GLY A CA 1
ATOM 1151 C C . GLY A 1 144 ? 9.078 -1.529 -12.741 1.00 72.00 144 GLY A C 1
ATOM 1152 O O . GLY A 1 144 ? 9.527 -0.435 -12.398 1.00 72.00 144 GLY A O 1
ATOM 1153 N N . GLY A 1 145 ? 7.775 -1.720 -12.891 1.00 75.38 145 GLY A N 1
ATOM 1154 C CA . GLY A 1 145 ? 6.827 -0.650 -12.630 1.00 75.38 145 GLY A CA 1
ATOM 1155 C C . GLY A 1 145 ? 5.377 -1.050 -12.816 1.00 75.38 145 GLY A C 1
ATOM 1156 O O . GLY A 1 145 ? 5.024 -2.226 -12.943 1.00 75.38 145 GLY A O 1
ATOM 1157 N N . ASP A 1 146 ? 4.548 -0.016 -12.825 1.00 76.56 146 ASP A N 1
ATOM 1158 C CA . ASP A 1 146 ? 3.109 -0.081 -13.013 1.00 76.56 146 ASP A CA 1
ATOM 1159 C C . ASP A 1 146 ? 2.806 -0.711 -14.372 1.00 76.56 146 ASP A C 1
ATOM 1161 O O . ASP A 1 146 ? 3.103 -0.134 -15.416 1.00 76.56 146 ASP A O 1
ATOM 1165 N N . GLY A 1 147 ? 2.238 -1.917 -14.367 1.00 81.44 147 GLY A N 1
ATOM 1166 C CA . GLY A 1 147 ? 1.704 -2.522 -15.576 1.00 81.44 147 GLY A CA 1
ATOM 1167 C C . GLY A 1 147 ? 0.386 -1.873 -15.991 1.00 81.44 147 GLY A C 1
ATOM 1168 O O . GLY A 1 147 ? 0.154 -0.679 -15.822 1.00 81.44 147 GLY A O 1
ATOM 1169 N N . VAL A 1 148 ? -0.510 -2.683 -16.545 1.00 88.88 148 VAL A N 1
ATOM 1170 C CA . VAL A 1 148 ? -1.862 -2.228 -16.873 1.00 88.88 148 VAL A CA 1
ATOM 1171 C C . VAL A 1 148 ? -2.708 -2.265 -15.606 1.00 88.88 148 VAL A C 1
ATOM 1173 O O . VAL A 1 148 ? -2.742 -3.285 -14.921 1.00 88.88 148 VAL A O 1
ATOM 1176 N N . ARG A 1 149 ? -3.430 -1.189 -15.309 1.00 93.00 149 ARG A N 1
ATOM 1177 C CA . ARG A 1 149 ? -4.492 -1.213 -14.305 1.00 93.00 149 ARG A CA 1
ATOM 1178 C C . ARG A 1 149 ? -5.628 -2.090 -14.819 1.00 93.00 149 ARG A C 1
ATOM 1180 O O . ARG A 1 149 ? -6.238 -1.793 -15.843 1.00 93.00 149 ARG A O 1
ATOM 1187 N N . LEU A 1 150 ? -5.917 -3.169 -14.100 1.00 94.06 150 LEU A N 1
ATOM 1188 C CA . LEU A 1 150 ? -6.981 -4.109 -14.463 1.00 94.06 150 LEU A CA 1
ATOM 1189 C C . LEU A 1 150 ? -8.210 -3.954 -13.579 1.00 94.06 150 LEU A C 1
ATOM 1191 O O . LEU A 1 150 ? -9.325 -4.225 -14.029 1.00 94.06 150 LEU A O 1
ATOM 1195 N N . MET A 1 151 ? -8.017 -3.527 -12.331 1.00 94.81 151 MET A N 1
ATOM 1196 C CA . MET A 1 151 ? -9.081 -3.490 -11.340 1.00 94.81 151 MET A CA 1
ATOM 1197 C C . MET A 1 151 ? -9.090 -2.209 -10.516 1.00 94.81 151 MET A C 1
ATOM 1199 O O . MET A 1 151 ? -8.052 -1.618 -10.223 1.00 94.81 151 MET A O 1
ATOM 1203 N N . ASP A 1 152 ? -10.297 -1.844 -10.105 1.00 95.50 152 ASP A N 1
ATOM 1204 C CA . ASP A 1 152 ? -10.581 -0.886 -9.051 1.00 95.50 152 ASP A CA 1
ATOM 1205 C C . ASP A 1 152 ? -11.209 -1.610 -7.873 1.00 95.50 152 ASP A C 1
ATOM 1207 O O . ASP A 1 152 ? -12.249 -2.255 -8.006 1.00 95.50 152 ASP A O 1
ATOM 1211 N N . LEU A 1 153 ? -10.580 -1.488 -6.712 1.00 96.31 153 LEU A N 1
ATOM 1212 C CA . LEU A 1 153 ? -11.084 -2.003 -5.453 1.00 96.31 153 LEU A CA 1
ATOM 1213 C C . LEU A 1 153 ? -11.751 -0.845 -4.721 1.00 96.31 153 LEU A C 1
ATOM 1215 O O . LEU A 1 153 ? -11.077 -0.015 -4.109 1.00 96.31 153 LEU A O 1
ATOM 1219 N N . ALA A 1 154 ? -13.075 -0.765 -4.807 1.00 95.88 154 ALA A N 1
ATOM 1220 C CA . ALA A 1 154 ? -13.857 0.274 -4.151 1.00 95.88 154 ALA A CA 1
ATOM 1221 C C . ALA A 1 154 ? -14.241 -0.160 -2.733 1.00 95.88 154 ALA A C 1
ATOM 1223 O O . ALA A 1 154 ? -14.867 -1.203 -2.545 1.00 95.88 154 ALA A O 1
ATOM 1224 N N . TRP A 1 155 ? -13.868 0.636 -1.734 1.00 96.12 155 TRP A N 1
ATOM 1225 C CA . TRP A 1 155 ? -14.226 0.383 -0.342 1.00 96.12 155 TRP A CA 1
ATOM 1226 C C . TRP A 1 155 ? -15.682 0.770 -0.055 1.00 96.12 155 TRP A C 1
ATOM 1228 O O . TRP A 1 155 ? -16.079 1.909 -0.303 1.00 96.12 155 TRP A O 1
ATOM 1238 N N . ASP A 1 156 ? -16.473 -0.146 0.513 1.00 93.38 156 ASP A N 1
ATOM 1239 C CA . ASP A 1 156 ? -17.888 0.100 0.847 1.00 93.38 156 ASP A CA 1
ATOM 1240 C C . ASP A 1 156 ? -18.160 0.364 2.340 1.00 93.38 156 ASP A C 1
ATOM 1242 O O . ASP A 1 156 ? -19.314 0.449 2.771 1.00 93.38 156 ASP A O 1
ATOM 1246 N N . GLY A 1 157 ? -17.100 0.515 3.139 1.00 92.19 157 GLY A N 1
ATOM 1247 C CA . GLY A 1 157 ? -17.186 0.643 4.594 1.00 92.19 157 GLY A CA 1
ATOM 1248 C C . GLY A 1 157 ? -17.017 -0.680 5.341 1.00 92.19 157 GLY A C 1
ATOM 1249 O O . GLY A 1 157 ? -17.006 -0.667 6.569 1.00 92.19 157 GLY A O 1
ATOM 1250 N N . ARG A 1 158 ? -16.892 -1.818 4.651 1.00 89.94 158 ARG A N 1
ATOM 1251 C CA . ARG A 1 158 ? -16.620 -3.115 5.292 1.00 89.94 158 ARG A CA 1
ATOM 1252 C C . ARG A 1 158 ? -15.629 -3.974 4.521 1.00 89.94 158 ARG A C 1
ATOM 1254 O O . ARG A 1 158 ? -14.830 -4.668 5.143 1.00 89.94 158 ARG A O 1
ATOM 1261 N N . SER A 1 159 ? -15.712 -3.961 3.199 1.00 91.38 159 SER A N 1
ATOM 1262 C CA . SER A 1 159 ? -14.864 -4.765 2.321 1.00 91.38 159 SER A CA 1
ATOM 1263 C C . SER A 1 159 ? -14.618 -4.037 1.006 1.00 91.38 159 SER A C 1
ATOM 1265 O O . SER A 1 159 ? -15.346 -3.106 0.647 1.00 91.38 159 SER A O 1
ATOM 1267 N N . PHE A 1 160 ? -13.608 -4.475 0.259 1.00 95.94 160 PHE A N 1
ATOM 1268 C CA . PHE A 1 160 ? -13.442 -4.018 -1.111 1.00 95.94 160 PHE A CA 1
ATOM 1269 C C . PHE A 1 160 ? -14.384 -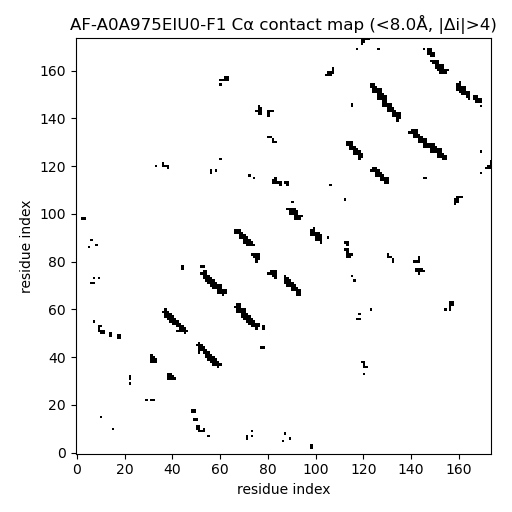4.754 -2.058 1.00 95.94 160 PHE A C 1
ATOM 1271 O O . PHE A 1 160 ? -14.570 -5.966 -1.971 1.00 95.94 160 PHE A O 1
ATOM 1278 N N . ARG A 1 161 ? -14.935 -4.014 -3.016 1.00 94.81 161 ARG A N 1
ATOM 1279 C CA . ARG A 1 161 ? -15.589 -4.568 -4.200 1.00 94.81 161 ARG A CA 1
ATOM 1280 C C . ARG A 1 161 ? -14.673 -4.378 -5.392 1.00 94.81 161 ARG A C 1
ATOM 1282 O O . ARG A 1 161 ? -14.263 -3.254 -5.675 1.00 94.81 161 ARG A O 1
ATOM 1289 N N . ALA A 1 162 ? -14.352 -5.474 -6.067 1.00 95.06 162 ALA A N 1
AT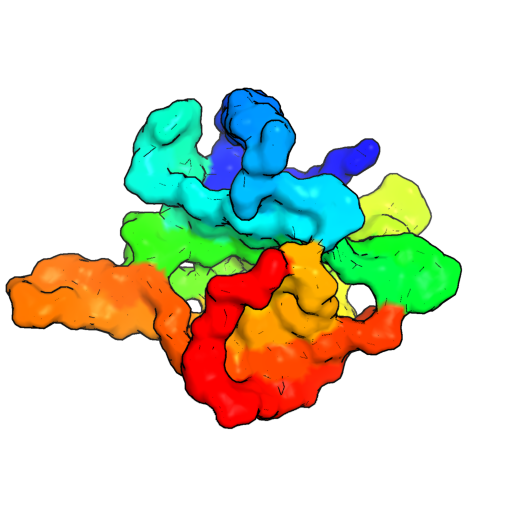OM 1290 C CA . ALA A 1 162 ? -13.547 -5.435 -7.274 1.00 95.06 162 ALA A CA 1
ATOM 1291 C C . ALA A 1 162 ? -14.421 -5.092 -8.486 1.00 95.06 162 ALA A C 1
ATOM 1293 O O . ALA A 1 162 ? -15.466 -5.701 -8.721 1.00 95.06 162 ALA A O 1
ATOM 1294 N N . HIS A 1 163 ? -13.961 -4.128 -9.271 1.00 94.44 163 HIS A N 1
ATOM 1295 C CA . HIS A 1 163 ? -14.536 -3.749 -10.551 1.00 94.44 163 HIS A CA 1
ATOM 1296 C C . HIS A 1 163 ? -13.444 -3.775 -11.610 1.00 94.44 163 HIS A C 1
ATOM 1298 O O . HIS A 1 163 ? -12.308 -3.399 -11.333 1.00 94.44 163 HIS A O 1
ATOM 1304 N N . THR A 1 164 ? -13.777 -4.168 -12.836 1.00 93.81 164 THR A N 1
ATOM 1305 C CA . THR A 1 164 ? -12.858 -3.991 -13.963 1.00 93.81 164 THR A CA 1
ATOM 1306 C C . THR A 1 164 ? -12.593 -2.503 -14.171 1.00 93.81 164 THR A C 1
ATOM 1308 O O . THR A 1 164 ? -13.526 -1.694 -14.200 1.00 93.81 164 THR A O 1
ATOM 1311 N N . ALA A 1 165 ? -11.321 -2.141 -14.314 1.00 90.88 165 ALA A N 1
ATOM 1312 C CA . ALA A 1 165 ? -10.931 -0.767 -14.568 1.00 90.88 165 ALA A CA 1
ATOM 1313 C C . ALA A 1 165 ? -11.488 -0.294 -15.919 1.00 90.88 165 ALA A C 1
ATOM 1315 O O . 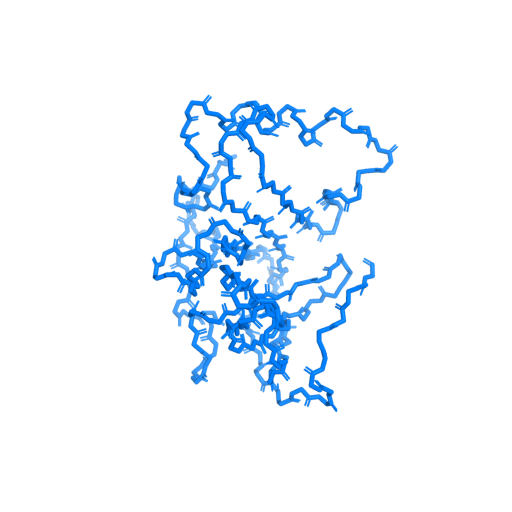ALA A 1 165 ? -11.412 -0.994 -16.928 1.00 90.88 165 ALA A O 1
ATOM 1316 N N . LYS A 1 166 ? -12.041 0.924 -15.947 1.00 88.19 166 LYS A N 1
ATOM 1317 C CA . LYS A 1 166 ? -12.558 1.543 -17.184 1.00 88.19 166 LYS A CA 1
ATOM 1318 C C . LYS A 1 166 ? -11.448 2.024 -18.122 1.00 88.19 166 LYS A C 1
ATOM 1320 O O . LYS A 1 166 ? -11.710 2.275 -19.292 1.00 88.19 166 LYS A O 1
ATOM 1325 N N . SER A 1 167 ? -10.241 2.187 -17.589 1.00 88.19 167 SER A N 1
ATOM 1326 C CA . SER A 1 167 ? -9.040 2.591 -18.311 1.00 88.19 167 SER A CA 1
ATOM 1327 C C . SER A 1 167 ? -7.875 1.699 -17.886 1.00 88.19 167 SER A C 1
ATOM 1329 O O . SER A 1 167 ? -7.775 1.390 -16.694 1.00 88.19 167 SER A O 1
ATOM 1331 N N . PRO A 1 168 ? -6.985 1.327 -18.823 1.00 87.06 168 PRO A N 1
ATOM 1332 C CA . PRO A 1 168 ? -5.785 0.552 -18.526 1.00 87.06 168 PRO A CA 1
ATOM 1333 C C . PRO A 1 168 ? -4.720 1.342 -17.747 1.00 87.06 168 PRO A C 1
ATOM 1335 O O . PRO A 1 168 ? -3.724 0.761 -17.319 1.00 87.06 168 PRO A O 1
ATOM 1338 N N . GLU A 1 169 ? -4.891 2.652 -17.580 1.00 86.12 169 GLU A N 1
ATOM 1339 C CA . GLU A 1 169 ? -3.902 3.521 -16.944 1.00 86.12 169 GLU A CA 1
ATOM 1340 C C . GLU A 1 169 ? -4.173 3.709 -15.450 1.00 86.12 169 GLU A C 1
ATOM 1342 O O . GLU A 1 169 ? -5.315 3.899 -15.003 1.00 86.12 169 GLU A O 1
ATOM 1347 N N . PHE A 1 170 ? -3.087 3.692 -14.677 1.00 81.62 170 PHE A N 1
ATOM 1348 C CA . PHE A 1 170 ? -3.098 4.181 -13.309 1.00 81.62 170 PHE A CA 1
ATOM 1349 C C . PHE A 1 170 ? -3.226 5.702 -13.322 1.00 81.62 170 PHE A C 1
ATOM 1351 O O . PHE A 1 170 ? -2.535 6.391 -14.070 1.00 81.62 170 PHE A O 1
ATOM 1358 N N . TYR A 1 171 ? -4.104 6.232 -12.479 1.00 80.25 171 TYR A N 1
ATOM 1359 C CA . TYR A 1 171 ? -4.224 7.673 -12.305 1.00 80.25 171 TYR A CA 1
ATOM 1360 C C . TYR A 1 171 ? -3.431 8.110 -11.084 1.00 80.25 171 TYR A C 1
ATOM 1362 O O . TYR A 1 171 ? -3.654 7.614 -9.977 1.00 80.25 171 TYR A O 1
ATOM 1370 N N . TYR A 1 172 ? -2.546 9.077 -11.300 1.00 66.25 172 TYR A N 1
ATOM 1371 C CA . TYR A 1 172 ? -1.715 9.694 -10.278 1.00 66.25 172 TYR A CA 1
ATOM 1372 C C . TYR A 1 172 ? -2.350 11.025 -9.860 1.00 66.25 172 TYR A C 1
ATOM 1374 O O . TYR A 1 172 ? -2.001 12.078 -10.384 1.00 66.25 172 TYR A O 1
ATOM 1382 N N . GLY A 1 173 ? -3.339 10.994 -8.967 1.00 60.19 173 GLY A N 1
ATOM 1383 C CA . GLY A 1 173 ? -3.974 12.236 -8.518 1.00 60.19 173 GLY A CA 1
ATOM 1384 C C . GLY A 1 173 ? -5.168 12.048 -7.591 1.00 60.19 173 GLY A C 1
ATOM 1385 O O . GLY A 1 173 ? -6.079 11.279 -7.888 1.00 60.19 173 GLY A O 1
ATOM 1386 N N . ASP A 1 174 ? -5.081 12.681 -6.418 1.00 55.06 174 ASP A N 1
ATOM 1387 C CA . ASP A 1 174 ? -5.966 13.748 -5.902 1.00 55.06 174 ASP A CA 1
ATOM 1388 C C . ASP A 1 174 ? -5.372 14.323 -4.605 1.00 55.06 174 ASP A C 1
ATOM 1390 O O . ASP A 1 174 ? -4.606 13.577 -3.954 1.00 55.06 174 ASP A O 1
#

Solvent-accessible surface area (backbone atoms only — not comparable to full-atom values): 9894 Å² total; per-residue (Å²): 137,81,76,61,72,63,74,48,58,73,43,51,76,92,40,47,64,53,52,55,47,56,72,59,67,69,44,89,84,38,95,38,51,35,80,92,50,35,25,33,55,46,74,41,93,43,72,72,96,42,67,26,61,33,32,42,36,36,41,53,45,64,30,71,95,62,65,50,35,40,37,28,39,45,44,24,32,78,63,76,41,47,67,45,50,93,82,32,57,47,28,33,33,76,52,97,94,38,78,40,84,37,37,85,79,40,56,46,90,92,63,64,75,44,34,45,75,45,72,38,43,75,57,66,41,36,40,29,22,51,57,35,73,42,73,41,96,86,73,50,78,56,46,22,38,89,39,52,25,50,30,32,32,39,58,75,32,84,44,43,45,79,39,76,40,94,50,54,65,77,77,91,73,97

Nearest PDB structures (foldseek):
  7q3e-assembly1_A  TM=2.449E-01  e=1.004E+00  Mus musculus
  6agq-assembly1_C  TM=3.434E-01  e=3.359E+00  Paenibacillus sp. R4
  3ugh-assembly2_B  TM=2.139E-01  e=2.165E+00  Pachysandra terminalis

Secondary structure (DSSP, 8-state):
-PPPGGGGTTS-GGGHHHHHHHHHHT-SSPSSEETTTTEEEE---SSSS----S-EEEEEEEPTTS-EEEEEE---TTTT-PPP-TTSEEEEEEETTEEEE-HHHHSPTT--TTSEEE--SS-SEEEEE-EEEE--TTS--PEEEE----EEEEE-SSSEEEEE-SSSSPP---